Protein AF-A0A3R7PX24-F1 (afdb_monomer)

Sequence (94 aa):
MIGNGAIYHNSGSSVAAPPTSNVINKRMYAMVPIVIEQTGRGERAYDIFSRLLKERIICIMGPIDDNIASLVIAQLLFLQSENTKKPIHMYINR

Nearest PDB structures (foldseek):
  3q7h-assembly1_G  TM=9.301E-01  e=3.806E-07  Coxiella burnetii RSA 331
  5dkp-assembly2_k  TM=9.626E-01  e=8.011E-07  Neisseria meningitidis MC58
  7dfu-assembly1_F  TM=9.422E-01  e=1.202E-06  Xanthomonas oryzae
  8r05-assembly1_J  TM=8.983E-01  e=3.797E-06  Photorhabdus laumondii
  7fep-assembly1_A  TM=9.673E-01  e=1.048E-05  Bacillus subtilis

Organism: Penaeus vannamei (NCBI:txid6689)

Mean predicted aligned error: 13.93 Å

Solvent-accessible surface area (backbone atoms only — not comparable to full-atom values): 6355 Å² total; per-residue (Å²): 140,82,81,92,78,91,76,85,82,77,75,84,72,83,74,75,71,81,81,81,84,75,82,86,77,77,58,94,69,75,76,68,55,73,45,78,43,84,48,103,89,46,78,46,80,32,43,54,64,60,53,36,42,76,74,34,36,46,81,46,73,54,84,84,47,74,66,56,50,51,51,51,51,51,52,52,53,52,51,40,72,78,37,80,84,60,80,73,48,75,49,80,46,120

Foldseek 3Di:
DDDDDDDPPPPDDPPPDDPDDDPPPPPPPVCQDWDWDQDPVGIDIDRPQRVVLVVLEAEAEDDDDPVSVVVVVVSVVVVCVVPVPDDHHYHYDD

Radius of gyration: 27.06 Å; Cα contacts (8 Å, |Δi|>4): 65; chains: 1; bounding box: 84×27×56 Å

InterPro domains:
  IPR001907 ATP-dependent Clp protease proteolytic subunit [PR00127] (47-62)
  IPR001907 ATP-dependent Clp protease proteolytic subunit [PR00127] (87-94)
  IPR023562 Clp protease proteolytic subunit /Translocation-enhancing protein TepA [PF00574] (41-93)
  IPR023562 Clp protease proteolytic subunit /Translocation-enhancing protein TepA [PTHR10381] (11-93)
  IPR029045 ClpP/crotonase-like domain superfamily [SSF52096] (31-93)

pLDDT: mean 79.81, std 22.32, range [36.88, 98.62]

Structure (mmCIF, N/CA/C/O backbone):
data_AF-A0A3R7PX24-F1
#
_entry.id   AF-A0A3R7PX24-F1
#
loop_
_atom_site.group_PDB
_atom_site.id
_atom_site.type_symbol
_atom_site.label_atom_id
_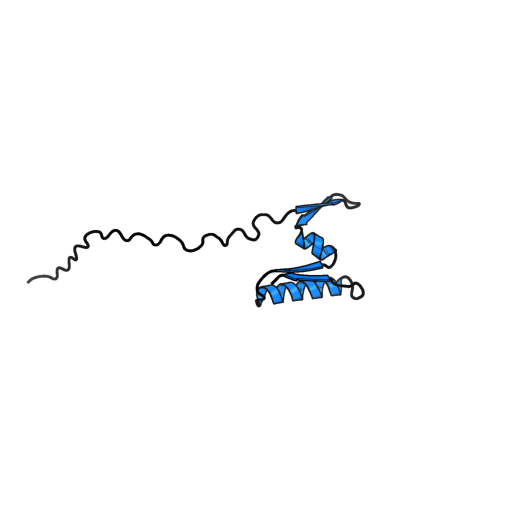atom_site.label_alt_id
_atom_site.label_comp_id
_atom_site.label_asym_id
_atom_site.label_entity_id
_atom_site.label_seq_id
_atom_site.pdbx_PDB_ins_code
_atom_site.Cartn_x
_atom_site.Cartn_y
_atom_site.Cartn_z
_atom_site.occupancy
_atom_site.B_iso_or_equiv
_atom_site.auth_seq_id
_atom_site.auth_comp_id
_atom_site.auth_asym_id
_atom_site.auth_atom_id
_atom_site.pdbx_PDB_model_num
ATOM 1 N N . MET A 1 1 ? 71.502 -1.468 -35.083 1.00 39.47 1 MET A N 1
ATOM 2 C CA . MET A 1 1 ? 71.237 -0.080 -35.526 1.00 39.47 1 MET A CA 1
ATOM 3 C C . MET A 1 1 ? 70.195 -0.207 -36.630 1.00 39.47 1 MET A C 1
ATOM 5 O O . MET A 1 1 ? 70.518 -0.864 -37.600 1.00 39.47 1 MET A O 1
ATOM 9 N N . ILE A 1 2 ? 68.932 0.218 -36.575 1.00 38.00 2 ILE A N 1
ATOM 10 C CA . ILE A 1 2 ? 68.147 1.227 -35.831 1.00 38.00 2 ILE A CA 1
ATOM 11 C C . ILE A 1 2 ? 66.678 0.766 -36.085 1.00 38.00 2 ILE A C 1
ATOM 13 O O . ILE A 1 2 ? 66.381 0.388 -37.211 1.00 38.00 2 ILE A O 1
ATOM 17 N N . GLY A 1 3 ? 65.802 0.520 -35.106 1.00 37.66 3 GLY A N 1
ATOM 18 C CA . GLY A 1 3 ? 64.956 1.529 -34.454 1.00 37.66 3 GLY A CA 1
ATOM 19 C C . GLY A 1 3 ? 63.509 1.505 -34.994 1.00 37.66 3 GLY A C 1
ATOM 20 O O . GLY A 1 3 ? 63.246 2.057 -36.055 1.00 37.66 3 GLY A O 1
ATOM 21 N N . ASN A 1 4 ? 62.585 0.872 -34.256 1.00 39.16 4 ASN A N 1
ATOM 22 C CA . ASN A 1 4 ? 61.130 0.921 -34.473 1.00 39.16 4 ASN A CA 1
ATOM 23 C C . ASN A 1 4 ? 60.606 2.369 -34.463 1.00 39.16 4 ASN A C 1
ATOM 25 O O . ASN A 1 4 ? 60.934 3.130 -33.554 1.00 39.16 4 ASN A O 1
ATOM 29 N N . GLY A 1 5 ? 59.715 2.709 -35.398 1.00 40.03 5 GLY A N 1
ATOM 30 C CA . GLY A 1 5 ? 59.021 3.997 -35.440 1.00 40.03 5 GLY A CA 1
ATOM 31 C C . GLY A 1 5 ? 57.615 3.858 -36.012 1.00 40.03 5 GLY A C 1
ATOM 32 O O . GLY A 1 5 ? 57.382 4.166 -37.175 1.00 40.03 5 GLY A O 1
ATOM 33 N N . ALA A 1 6 ? 56.677 3.379 -35.195 1.00 45.84 6 ALA A N 1
ATOM 34 C CA . ALA A 1 6 ? 55.254 3.529 -35.465 1.00 45.84 6 ALA A CA 1
ATOM 35 C C . ALA A 1 6 ? 54.859 4.985 -35.183 1.00 45.84 6 ALA A C 1
ATOM 37 O O . ALA A 1 6 ? 54.923 5.425 -34.038 1.00 45.84 6 ALA A O 1
ATOM 38 N N . ILE A 1 7 ? 54.438 5.722 -36.210 1.00 41.12 7 ILE A N 1
ATOM 39 C CA . ILE A 1 7 ? 53.699 6.977 -36.041 1.00 41.12 7 ILE A CA 1
ATOM 40 C C . ILE A 1 7 ? 52.509 6.930 -36.999 1.00 41.12 7 ILE A C 1
ATOM 42 O O . ILE A 1 7 ? 52.607 7.293 -38.168 1.00 41.12 7 ILE A O 1
ATOM 46 N N . TYR A 1 8 ? 51.371 6.457 -36.491 1.00 36.88 8 TYR A N 1
ATOM 47 C CA . TYR A 1 8 ? 50.081 6.678 -37.129 1.00 36.88 8 TYR A CA 1
ATOM 48 C C . TYR A 1 8 ? 49.707 8.152 -36.930 1.00 36.88 8 TYR A C 1
ATOM 50 O O . TYR A 1 8 ? 49.357 8.571 -35.828 1.00 36.88 8 TYR A O 1
ATOM 58 N N . HIS A 1 9 ? 49.797 8.949 -37.994 1.00 39.56 9 HIS A N 1
ATOM 59 C CA . HIS A 1 9 ? 49.109 10.236 -38.076 1.00 39.56 9 HIS A CA 1
ATOM 60 C C . HIS A 1 9 ? 47.606 9.953 -38.208 1.00 39.56 9 HIS A C 1
ATOM 62 O O . HIS A 1 9 ? 47.120 9.644 -39.293 1.00 39.56 9 HIS A O 1
ATOM 68 N N . ASN A 1 10 ? 46.864 10.017 -37.102 1.00 39.41 10 ASN A N 1
ATOM 69 C CA . ASN A 1 10 ? 45.405 10.044 -37.150 1.00 39.41 10 ASN A CA 1
ATOM 70 C C . ASN A 1 10 ? 44.974 11.487 -37.449 1.00 39.41 10 ASN A C 1
ATOM 72 O O . ASN A 1 10 ? 44.857 12.314 -36.544 1.00 39.41 10 ASN A O 1
ATOM 76 N N . SER A 1 11 ? 44.810 11.810 -38.732 1.00 45.12 11 SER A N 1
ATOM 77 C CA . SER A 1 11 ? 44.141 13.035 -39.162 1.00 45.12 11 SER A CA 1
ATOM 78 C C . SER A 1 11 ? 42.713 13.014 -38.627 1.00 45.12 11 SER A C 1
ATOM 80 O O . SER A 1 11 ? 41.932 12.129 -38.980 1.00 45.12 11 SER A O 1
ATOM 82 N N . GLY A 1 12 ? 42.415 13.980 -37.754 1.00 46.56 12 GLY A N 1
ATOM 83 C CA . GLY A 1 12 ? 41.154 14.138 -37.040 1.00 46.56 12 GLY A CA 1
ATOM 84 C C . GLY A 1 12 ? 39.937 13.912 -37.926 1.00 46.56 12 GLY A C 1
ATOM 85 O O . GLY A 1 12 ? 39.494 14.801 -38.646 1.00 46.56 12 GLY A O 1
ATOM 86 N N . SER A 1 13 ? 39.380 12.711 -37.826 1.00 43.59 13 SER A N 1
ATOM 87 C CA . SER A 1 13 ? 38.028 12.422 -38.269 1.00 43.59 13 SER A CA 1
ATOM 88 C C . SER A 1 13 ? 37.107 12.925 -37.168 1.00 43.59 13 SER A C 1
ATOM 90 O O . SER A 1 13 ? 37.140 12.412 -36.049 1.00 43.59 13 SER A O 1
ATOM 92 N N . SER A 1 14 ? 36.327 13.967 -37.457 1.00 50.16 14 SER A N 1
ATOM 93 C CA . SER A 1 14 ? 35.235 14.405 -36.594 1.00 50.16 14 SER A CA 1
ATOM 94 C C . SER A 1 14 ? 34.229 13.260 -36.481 1.00 50.16 14 SER A C 1
ATOM 96 O O . SER A 1 14 ? 33.32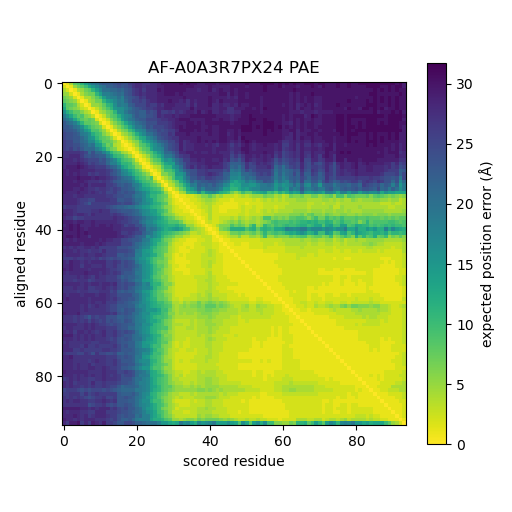9 13.114 -37.309 1.00 50.16 14 SER A O 1
ATOM 98 N N . VAL A 1 15 ? 34.400 12.413 -35.472 1.00 49.94 15 VAL A N 1
ATOM 99 C CA . VAL A 1 15 ? 33.368 11.471 -35.057 1.00 49.94 15 VAL A CA 1
ATOM 100 C C . VAL A 1 15 ? 32.253 12.323 -34.471 1.00 49.94 15 VAL A C 1
ATOM 102 O O . VAL A 1 15 ? 32.317 12.759 -33.323 1.00 49.94 15 VAL A O 1
ATOM 105 N N . ALA A 1 16 ? 31.260 12.635 -35.303 1.00 57.16 16 ALA A N 1
ATOM 106 C CA . ALA A 1 16 ? 29.985 13.135 -34.832 1.00 57.16 16 ALA A CA 1
ATOM 107 C C . ALA A 1 16 ? 29.457 12.103 -33.829 1.00 57.16 16 ALA A C 1
ATOM 109 O O . ALA A 1 16 ? 29.153 10.968 -34.199 1.00 57.16 16 ALA A O 1
ATOM 110 N N . ALA A 1 17 ? 29.429 12.473 -32.548 1.00 55.47 17 ALA A N 1
ATOM 111 C CA . ALA A 1 17 ? 28.795 11.657 -31.529 1.00 55.47 17 ALA A CA 1
ATOM 112 C C . ALA A 1 17 ? 27.340 11.406 -31.964 1.00 55.47 17 ALA A C 1
ATOM 114 O O . ALA A 1 17 ? 26.682 12.358 -32.400 1.00 55.47 17 ALA A O 1
ATOM 115 N N . PRO A 1 18 ? 26.826 10.166 -31.884 1.00 54.59 18 PRO A N 1
ATOM 116 C CA . PRO A 1 18 ? 25.431 9.915 -32.208 1.00 54.59 18 PRO A CA 1
ATOM 117 C C . PRO A 1 18 ? 24.571 10.795 -31.293 1.00 54.59 18 PRO A C 1
ATOM 119 O O . PRO A 1 18 ? 24.721 10.721 -30.067 1.00 54.59 18 PRO A O 1
ATOM 122 N N . PRO A 1 19 ? 23.688 11.654 -31.832 1.00 58.75 19 PRO A N 1
ATOM 123 C CA . PRO A 1 19 ? 22.726 12.304 -30.982 1.00 58.75 19 PRO A CA 1
ATOM 124 C C . PRO A 1 19 ? 21.752 11.218 -30.524 1.00 58.75 19 PRO A C 1
ATOM 126 O O . PRO A 1 19 ? 21.288 10.397 -31.311 1.00 58.75 19 PRO A O 1
ATOM 129 N N . THR A 1 20 ? 21.416 11.270 -29.242 1.00 59.25 20 THR A N 1
ATOM 130 C CA . THR A 1 20 ? 20.258 10.615 -28.625 1.00 59.25 20 THR A CA 1
ATOM 131 C C . THR A 1 20 ? 20.364 9.114 -28.330 1.00 59.25 20 THR A C 1
ATOM 133 O O . THR A 1 20 ? 20.045 8.248 -29.133 1.00 59.25 20 THR A O 1
ATOM 136 N N . SER A 1 21 ? 20.618 8.815 -27.056 1.00 51.19 21 SER A N 1
ATOM 137 C CA . SER A 1 21 ? 19.931 7.712 -26.387 1.00 51.19 21 SER A CA 1
ATOM 138 C C . SER A 1 21 ? 19.499 8.159 -24.988 1.00 51.19 21 SER A C 1
ATOM 140 O O . SER A 1 21 ? 20.272 8.147 -24.036 1.00 51.19 21 SER A O 1
ATOM 142 N N . ASN A 1 22 ? 18.246 8.608 -24.910 1.00 56.41 22 ASN A N 1
ATOM 143 C CA . ASN A 1 22 ? 17.371 8.552 -23.739 1.00 56.41 22 ASN A CA 1
ATOM 144 C C . ASN A 1 22 ? 17.940 8.989 -22.379 1.00 56.41 22 ASN A C 1
ATOM 146 O O . ASN A 1 22 ? 18.087 8.190 -21.461 1.00 56.41 22 ASN A O 1
ATOM 150 N N . VAL A 1 23 ? 18.053 10.305 -22.176 1.00 53.16 23 VAL A N 1
ATOM 151 C CA . VAL A 1 23 ? 17.962 10.888 -20.818 1.00 53.16 23 VAL A CA 1
ATOM 152 C C . VAL A 1 23 ? 16.491 10.958 -20.338 1.00 53.16 23 VAL A C 1
ATOM 154 O O . VAL A 1 23 ? 16.203 11.321 -19.198 1.00 53.16 23 VAL A O 1
ATOM 157 N N . ILE A 1 24 ? 15.522 10.535 -21.160 1.00 54.00 24 ILE A N 1
ATOM 158 C CA . ILE A 1 24 ? 14.087 10.525 -20.827 1.00 54.00 24 ILE A CA 1
ATOM 159 C C . ILE A 1 24 ? 13.690 9.219 -20.123 1.00 54.00 24 ILE A C 1
ATOM 161 O O . ILE A 1 24 ? 12.781 8.518 -20.546 1.00 54.00 24 ILE A O 1
ATOM 165 N N . ASN A 1 25 ? 14.365 8.871 -19.028 1.00 54.25 25 ASN A N 1
ATOM 166 C CA . ASN A 1 25 ? 13.791 7.905 -18.082 1.00 54.25 25 ASN A CA 1
ATOM 167 C C . ASN A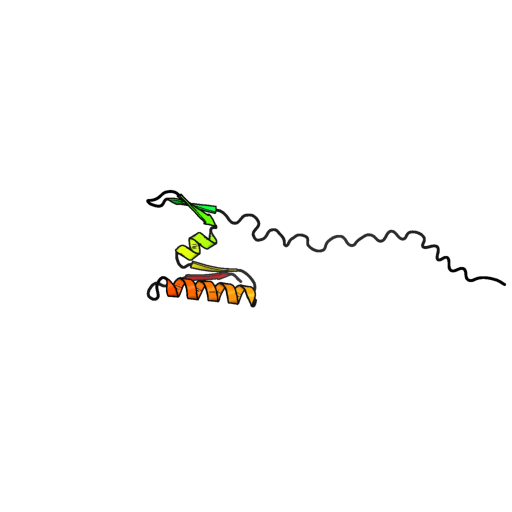 1 25 ? 14.086 8.233 -16.613 1.00 54.25 25 ASN A C 1
ATOM 169 O O . ASN A 1 25 ? 14.116 7.362 -15.753 1.00 54.25 25 ASN A O 1
ATOM 173 N N . LYS A 1 26 ? 14.287 9.522 -16.306 1.00 47.41 26 LYS A N 1
ATOM 174 C CA . LYS A 1 26 ? 14.487 10.010 -14.930 1.00 47.41 26 LYS A CA 1
ATOM 175 C C . LYS A 1 26 ? 13.382 10.960 -14.446 1.00 47.41 26 LYS A C 1
ATOM 177 O O . LYS A 1 26 ? 13.612 11.773 -13.559 1.00 47.41 26 LYS A O 1
ATOM 182 N N . ARG A 1 27 ? 12.179 10.901 -15.035 1.00 52.88 27 ARG A N 1
ATOM 183 C CA . ARG A 1 27 ? 11.057 11.788 -14.653 1.00 52.88 27 ARG A CA 1
ATOM 184 C C . ARG A 1 27 ? 9.734 11.104 -14.303 1.00 52.88 27 ARG A C 1
ATOM 186 O O . ARG A 1 27 ? 8.824 11.815 -13.900 1.00 52.88 27 ARG A O 1
ATOM 193 N N . MET A 1 28 ? 9.613 9.777 -14.374 1.00 54.97 28 MET A N 1
ATOM 194 C CA . MET A 1 28 ? 8.313 9.115 -14.147 1.00 54.97 28 MET A CA 1
ATOM 195 C C . MET A 1 28 ? 7.761 9.278 -12.714 1.00 54.97 28 MET A C 1
ATOM 197 O O . MET A 1 28 ? 6.553 9.223 -12.532 1.00 54.97 28 MET A O 1
ATOM 201 N N . TYR A 1 29 ? 8.609 9.589 -11.723 1.00 56.84 29 TYR A N 1
ATOM 202 C CA . TYR A 1 29 ? 8.197 9.840 -10.329 1.00 56.84 29 TYR A CA 1
ATOM 203 C C . TYR A 1 29 ? 8.634 11.207 -9.773 1.00 56.84 29 TYR A C 1
ATOM 205 O O . TYR A 1 29 ? 8.576 11.436 -8.569 1.00 56.84 29 TYR A O 1
ATOM 213 N N . ALA A 1 30 ? 9.098 12.137 -10.616 1.00 55.34 30 ALA A N 1
ATOM 214 C CA . ALA A 1 30 ? 9.760 13.359 -10.139 1.00 55.34 30 ALA A CA 1
ATOM 215 C C . ALA A 1 30 ? 8.828 14.385 -9.455 1.00 55.34 30 ALA A C 1
ATOM 217 O O . ALA A 1 30 ? 9.320 15.352 -8.884 1.00 55.34 30 ALA A O 1
ATOM 218 N N . MET A 1 31 ? 7.509 14.177 -9.468 1.00 66.81 31 MET A N 1
ATOM 219 C CA . MET A 1 31 ? 6.544 14.952 -8.682 1.00 66.81 31 MET A CA 1
ATOM 220 C C . MET A 1 31 ? 5.379 14.049 -8.277 1.00 66.81 31 MET A C 1
ATOM 222 O O . MET A 1 31 ? 4.300 14.125 -8.857 1.00 66.81 31 MET A O 1
ATOM 226 N N . VAL A 1 32 ? 5.594 13.154 -7.310 1.00 84.06 32 VAL A N 1
ATOM 227 C CA . VAL A 1 32 ? 4.459 12.489 -6.655 1.00 84.06 32 VAL A CA 1
ATOM 228 C C . VAL A 1 32 ? 3.783 13.530 -5.752 1.00 84.06 32 VAL A C 1
ATOM 230 O O . VAL A 1 32 ? 4.453 14.061 -4.862 1.00 84.06 32 VAL A O 1
ATOM 233 N N . PRO A 1 33 ? 2.500 13.877 -5.974 1.00 90.75 33 PRO A N 1
ATOM 234 C CA . PRO A 1 33 ? 1.822 14.881 -5.166 1.00 90.75 33 PRO A CA 1
ATOM 235 C C . PRO A 1 33 ? 1.771 14.476 -3.696 1.00 90.75 33 PRO A C 1
ATOM 237 O O . PRO A 1 33 ? 1.562 13.304 -3.371 1.00 90.75 33 PRO A O 1
ATOM 240 N N . ILE A 1 34 ? 1.917 15.469 -2.824 1.00 94.31 34 ILE A N 1
ATOM 241 C CA . ILE A 1 34 ? 1.745 15.307 -1.384 1.00 94.31 34 ILE A CA 1
ATOM 242 C C . ILE A 1 34 ? 0.325 15.718 -1.002 1.00 94.31 34 ILE A C 1
ATOM 244 O O . ILE A 1 34 ? -0.164 16.769 -1.413 1.00 94.31 34 ILE A O 1
ATOM 248 N N . VAL A 1 35 ? -0.324 14.889 -0.192 1.00 93.75 35 VAL A N 1
ATOM 249 C CA . VAL A 1 35 ? -1.640 15.127 0.397 1.00 93.75 35 VAL A CA 1
ATOM 250 C C . VAL A 1 35 ? -1.474 15.361 1.892 1.00 93.75 35 VAL A C 1
ATOM 252 O O . VAL A 1 35 ? -0.826 14.572 2.582 1.00 93.75 35 VAL A O 1
ATOM 255 N N . ILE A 1 36 ? -2.086 16.433 2.390 1.00 93.31 36 ILE A N 1
ATOM 256 C CA . ILE A 1 36 ? -2.126 16.767 3.815 1.00 93.31 36 ILE A CA 1
ATOM 257 C C . ILE A 1 36 ? -3.462 16.279 4.381 1.00 93.31 36 ILE A C 1
ATOM 259 O O . ILE A 1 36 ? -4.529 16.666 3.909 1.00 93.31 36 ILE A O 1
ATOM 263 N N . GLU A 1 37 ? -3.403 15.406 5.382 1.00 91.44 37 GLU A N 1
ATOM 264 C CA . GLU A 1 37 ? -4.561 14.903 6.118 1.00 91.44 37 GLU A CA 1
ATOM 265 C C . GLU A 1 37 ? -4.600 15.547 7.506 1.00 91.44 37 GLU A C 1
ATOM 267 O O . GLU A 1 37 ? -3.645 15.438 8.280 1.00 91.44 37 GLU A O 1
ATOM 272 N N . GLN A 1 38 ? -5.719 16.188 7.842 1.00 89.94 38 GLN A N 1
ATOM 273 C CA . GLN A 1 38 ? -5.963 16.673 9.196 1.00 89.94 38 GLN A CA 1
ATOM 274 C C . GLN A 1 38 ? -6.433 15.515 10.078 1.00 89.94 38 GLN A C 1
ATOM 276 O O . GLN A 1 38 ? -7.418 14.838 9.789 1.00 89.94 38 GLN A O 1
ATOM 281 N N . THR A 1 39 ? -5.726 15.292 11.176 1.00 85.06 39 THR A N 1
ATOM 282 C CA . THR A 1 39 ? -6.075 14.319 12.211 1.00 85.06 39 THR A CA 1
ATOM 283 C C . THR A 1 39 ? -6.407 15.055 13.505 1.00 85.06 39 THR A C 1
ATOM 285 O O . THR A 1 39 ? -5.994 16.196 13.707 1.00 85.06 39 THR A O 1
ATOM 288 N N . GLY A 1 40 ? -7.081 14.389 14.445 1.00 85.06 40 GLY A N 1
ATOM 289 C CA . GLY A 1 40 ? -7.372 14.976 15.761 1.00 85.06 40 GLY A CA 1
ATOM 290 C C . GLY A 1 40 ? -6.134 15.372 16.586 1.00 85.06 40 GLY A C 1
ATOM 291 O O . GLY A 1 40 ? -6.285 15.986 17.635 1.00 85.06 40 GLY A O 1
ATOM 292 N N . ARG A 1 41 ? -4.915 15.024 16.142 1.00 86.62 41 ARG A N 1
ATOM 293 C CA . ARG A 1 41 ? -3.637 15.390 16.779 1.00 86.62 41 ARG A CA 1
ATOM 294 C C . ARG A 1 41 ? -2.766 16.319 15.918 1.00 86.62 41 ARG A C 1
ATOM 296 O O . ARG A 1 41 ? -1.605 16.519 16.260 1.00 86.62 41 ARG A O 1
ATOM 303 N N . GLY A 1 42 ? -3.295 16.861 14.818 1.00 91.00 42 GLY A N 1
ATOM 304 C CA . GLY A 1 42 ? -2.566 17.733 13.889 1.00 91.00 42 GLY A CA 1
ATOM 305 C C . GLY A 1 42 ? -2.538 17.203 12.455 1.00 91.00 42 GLY A C 1
ATOM 306 O O . GLY A 1 42 ? -3.332 16.339 12.084 1.00 91.00 42 GLY A O 1
ATOM 307 N N . GLU A 1 43 ? -1.625 17.717 11.637 1.00 93.19 43 GLU A N 1
ATOM 308 C CA . GLU A 1 43 ? -1.533 17.392 10.211 1.00 93.19 43 GLU A CA 1
ATOM 309 C C . GLU A 1 43 ? -0.529 16.270 9.935 1.00 93.19 43 GLU A C 1
ATOM 311 O O . GLU A 1 43 ? 0.535 16.189 10.553 1.00 93.19 43 GLU A O 1
ATOM 316 N N . ARG A 1 44 ? -0.854 15.402 8.974 1.00 92.94 44 ARG A N 1
ATOM 317 C CA . ARG A 1 44 ? 0.061 14.379 8.469 1.00 92.94 44 ARG A CA 1
ATOM 318 C C . ARG A 1 44 ? 0.129 14.435 6.951 1.00 92.94 44 ARG A C 1
ATOM 320 O O . ARG A 1 44 ? -0.896 14.399 6.278 1.00 92.94 44 ARG A O 1
ATOM 327 N N . ALA A 1 45 ? 1.347 14.508 6.429 1.00 93.19 45 ALA A N 1
ATOM 328 C CA . ALA A 1 45 ? 1.613 14.506 5.000 1.00 93.19 45 ALA A CA 1
ATOM 329 C C . ALA A 1 45 ? 1.889 13.082 4.499 1.00 93.19 45 ALA A C 1
ATOM 331 O O . ALA A 1 45 ? 2.621 12.323 5.138 1.00 93.19 45 ALA A O 1
ATOM 332 N N . TYR A 1 46 ? 1.327 12.742 3.344 1.00 93.69 46 TYR A N 1
ATOM 333 C CA . TYR A 1 46 ? 1.573 11.494 2.625 1.00 93.69 46 TYR A CA 1
ATOM 334 C C . TYR A 1 46 ? 1.816 11.810 1.159 1.00 93.69 46 TYR A C 1
ATOM 336 O O . TYR A 1 46 ? 1.197 12.727 0.627 1.00 93.69 46 TYR A O 1
ATOM 344 N N . ASP A 1 47 ? 2.632 11.021 0.471 1.00 94.69 47 ASP A N 1
ATOM 345 C CA . ASP A 1 47 ? 2.492 10.959 -0.979 1.00 94.69 47 ASP A CA 1
ATO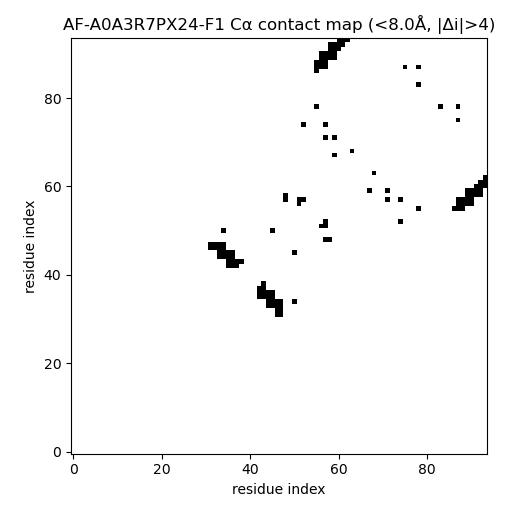M 346 C C . ASP A 1 47 ? 1.133 10.329 -1.350 1.00 94.69 47 ASP A C 1
ATOM 348 O O . ASP A 1 47 ? 0.506 9.625 -0.546 1.00 94.69 47 ASP A O 1
ATOM 352 N N . ILE A 1 48 ? 0.650 10.601 -2.563 1.00 95.12 48 ILE A N 1
ATOM 353 C CA . ILE A 1 48 ? -0.676 10.139 -2.986 1.00 95.12 48 ILE A CA 1
ATOM 354 C C . ILE A 1 48 ? -0.830 8.609 -2.926 1.00 95.12 48 ILE A C 1
ATOM 356 O O . ILE A 1 48 ? -1.900 8.131 -2.554 1.00 95.12 48 ILE A O 1
ATOM 360 N N . PHE A 1 49 ? 0.215 7.826 -3.216 1.00 95.19 49 PHE A N 1
ATOM 361 C CA . PHE A 1 49 ? 0.137 6.362 -3.173 1.00 95.19 49 PHE A CA 1
ATOM 362 C C . PHE A 1 49 ? 0.067 5.853 -1.738 1.00 95.19 49 PHE A C 1
ATOM 364 O O . PHE A 1 49 ? -0.754 4.990 -1.436 1.00 95.19 49 PHE A O 1
ATOM 371 N N . SER A 1 50 ? 0.840 6.442 -0.828 1.00 95.62 50 SER A N 1
ATOM 372 C CA . SER A 1 50 ? 0.741 6.164 0.607 1.00 95.62 50 SER A CA 1
ATOM 373 C C . SER A 1 50 ? -0.648 6.504 1.159 1.00 95.62 50 SER A C 1
ATOM 375 O O . SER A 1 50 ? -1.209 5.743 1.952 1.00 95.62 50 SER A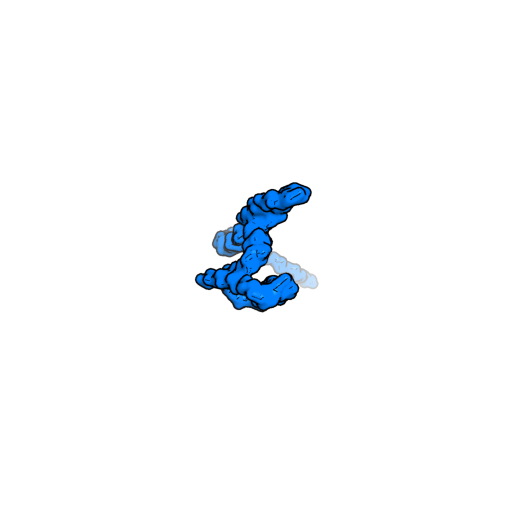 O 1
ATOM 377 N N . ARG A 1 51 ? -1.254 7.614 0.708 1.00 95.75 51 ARG A N 1
ATOM 378 C CA . ARG A 1 51 ? -2.625 7.990 1.093 1.00 95.75 51 ARG A CA 1
ATOM 379 C C . ARG A 1 51 ? -3.661 6.986 0.581 1.00 95.75 51 ARG A C 1
ATOM 381 O O . ARG A 1 51 ? -4.599 6.687 1.320 1.00 95.75 51 ARG A O 1
ATOM 388 N N . LEU A 1 52 ? -3.498 6.478 -0.641 1.00 97.44 52 LEU A N 1
ATOM 389 C CA . LEU A 1 52 ? -4.365 5.455 -1.236 1.00 97.44 52 LEU A CA 1
ATOM 390 C C . LEU A 1 52 ? -4.192 4.089 -0.561 1.00 97.44 52 LEU A C 1
ATOM 392 O O . LEU A 1 52 ? -5.185 3.425 -0.264 1.00 97.44 52 LEU A O 1
ATOM 396 N N . LEU A 1 53 ? -2.961 3.699 -0.225 1.00 97.88 53 LEU A N 1
ATOM 397 C CA . LEU A 1 53 ? -2.692 2.455 0.494 1.00 97.88 53 LEU A CA 1
ATOM 398 C C . LEU A 1 53 ? -3.377 2.448 1.867 1.00 97.88 53 LEU A C 1
ATOM 400 O O . LEU A 1 53 ? -3.920 1.424 2.274 1.00 97.88 53 LEU A O 1
ATOM 404 N N . LYS A 1 54 ? -3.454 3.600 2.548 1.00 95.62 54 LYS A N 1
ATOM 405 C CA . LYS A 1 54 ? -4.236 3.754 3.788 1.00 95.62 54 LYS A CA 1
ATOM 406 C C . LYS A 1 54 ? -5.733 3.453 3.593 1.00 95.62 54 LYS A C 1
ATOM 408 O O . LYS A 1 54 ? -6.356 2.890 4.487 1.00 95.62 54 LYS A O 1
ATOM 413 N N . GLU A 1 55 ? -6.290 3.755 2.417 1.00 97.25 55 GLU A N 1
ATOM 414 C CA . GLU A 1 55 ? -7.657 3.366 2.010 1.00 97.25 55 GLU A CA 1
ATOM 415 C C . GLU A 1 55 ? -7.734 1.945 1.430 1.00 97.25 55 GLU A C 1
ATOM 417 O O . GLU A 1 55 ? -8.760 1.544 0.882 1.00 97.25 55 GLU A O 1
ATOM 422 N N . ARG A 1 56 ? -6.665 1.151 1.573 1.00 98.19 56 ARG A N 1
ATOM 423 C CA . ARG A 1 56 ? -6.553 -0.231 1.083 1.00 98.19 56 ARG A CA 1
ATOM 424 C C . ARG A 1 56 ? -6.610 -0.335 -0.442 1.00 98.19 56 ARG A C 1
ATOM 426 O O . ARG A 1 56 ? -7.146 -1.306 -0.982 1.00 98.19 56 ARG A O 1
ATOM 433 N N . ILE A 1 57 ? -6.052 0.662 -1.126 1.00 98.44 57 ILE A N 1
ATOM 434 C CA . ILE A 1 57 ? -5.939 0.712 -2.584 1.00 98.44 57 ILE A CA 1
ATOM 435 C C . ILE A 1 57 ? -4.484 0.449 -2.990 1.00 98.44 57 ILE A C 1
ATOM 437 O O . ILE A 1 57 ? -3.580 1.171 -2.574 1.00 98.44 57 ILE A O 1
ATOM 441 N N . ILE A 1 58 ? -4.270 -0.566 -3.828 1.00 98.12 58 ILE A N 1
ATOM 442 C CA . ILE A 1 58 ? -2.979 -0.895 -4.447 1.00 98.12 58 ILE A CA 1
ATOM 443 C C . ILE A 1 58 ? -3.044 -0.541 -5.934 1.00 98.12 58 ILE A C 1
ATOM 445 O O . ILE A 1 58 ? -3.940 -0.999 -6.648 1.00 98.12 58 ILE A O 1
ATOM 449 N N . CYS A 1 59 ? -2.080 0.249 -6.406 1.00 97.00 59 CYS A N 1
ATOM 450 C CA . CYS A 1 59 ? -1.948 0.624 -7.812 1.00 97.00 59 CYS A CA 1
ATOM 451 C C . CYS A 1 59 ? -0.778 -0.132 -8.447 1.00 97.00 59 CYS A C 1
ATOM 453 O O . CYS A 1 59 ? 0.361 0.007 -8.00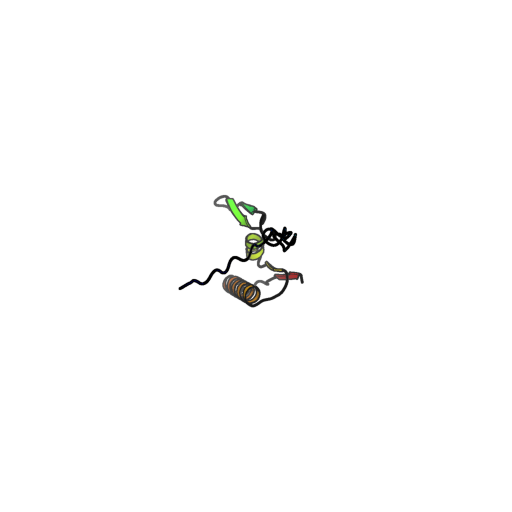5 1.00 97.00 59 CYS A O 1
ATOM 455 N N . ILE A 1 60 ? -1.053 -0.899 -9.502 1.00 95.81 60 ILE A N 1
ATOM 456 C CA . ILE A 1 60 ? -0.044 -1.579 -10.319 1.00 95.81 60 ILE A CA 1
ATOM 457 C C . ILE A 1 60 ? 0.030 -0.854 -11.656 1.00 95.81 60 ILE A C 1
ATOM 459 O O . ILE A 1 60 ? -0.961 -0.766 -12.383 1.00 95.81 60 ILE A O 1
ATOM 463 N N . MET A 1 61 ? 1.204 -0.311 -11.957 1.00 91.81 61 MET A N 1
ATOM 464 C CA . MET A 1 61 ? 1.428 0.551 -13.110 1.00 91.81 61 MET A CA 1
ATOM 465 C C . MET A 1 61 ? 2.597 0.007 -13.929 1.00 91.81 61 MET A C 1
ATOM 467 O O . MET A 1 61 ? 3.706 -0.116 -13.412 1.00 91.81 61 MET A O 1
ATOM 471 N N . GLY A 1 62 ? 2.354 -0.259 -15.212 1.00 89.50 62 GLY A N 1
ATOM 472 C CA . GLY A 1 62 ? 3.386 -0.677 -16.158 1.00 89.50 62 GLY A CA 1
ATOM 473 C C . GLY A 1 62 ? 3.697 -2.182 -16.140 1.00 89.50 62 GLY A C 1
ATOM 474 O O . GLY A 1 62 ? 2.921 -2.982 -15.609 1.00 89.50 62 GLY A O 1
ATOM 475 N N . PRO A 1 63 ? 4.811 -2.593 -16.779 1.00 93.94 63 PRO A N 1
ATOM 476 C CA . PRO A 1 63 ? 5.208 -3.995 -16.879 1.00 93.94 63 PRO A CA 1
ATOM 477 C C . PRO A 1 63 ? 5.434 -4.620 -15.504 1.00 93.94 63 PRO A C 1
ATOM 479 O O . PRO A 1 63 ? 6.020 -3.988 -14.637 1.00 93.94 63 PRO A O 1
ATOM 482 N N . ILE A 1 64 ? 5.011 -5.870 -15.319 1.00 94.88 64 ILE A N 1
ATOM 483 C CA . ILE A 1 64 ? 5.212 -6.592 -14.059 1.00 94.88 64 ILE A CA 1
ATOM 484 C C . ILE A 1 64 ? 6.549 -7.326 -14.132 1.00 94.88 64 ILE A C 1
ATOM 486 O O . ILE A 1 64 ? 6.708 -8.235 -14.947 1.00 94.88 64 ILE A O 1
ATOM 490 N N . ASP A 1 65 ? 7.477 -6.923 -13.271 1.00 95.94 65 ASP A N 1
ATOM 491 C CA . ASP A 1 65 ? 8.736 -7.606 -12.993 1.00 95.94 65 ASP A CA 1
ATOM 492 C C . ASP A 1 65 ? 8.774 -8.101 -11.533 1.00 95.94 65 ASP A C 1
ATOM 494 O O . ASP A 1 65 ? 7.843 -7.871 -10.751 1.00 95.94 65 ASP A O 1
ATOM 498 N N . ASP A 1 66 ? 9.859 -8.778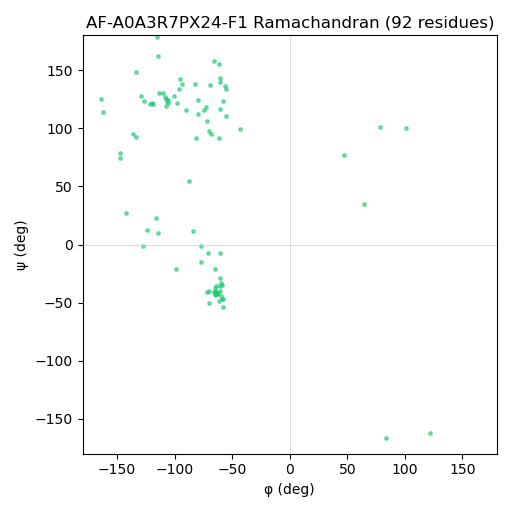 -11.153 1.00 97.44 66 ASP A N 1
ATOM 499 C CA . ASP A 1 66 ? 10.030 -9.328 -9.802 1.00 97.44 66 ASP A CA 1
ATOM 500 C C . ASP A 1 66 ? 10.015 -8.242 -8.711 1.00 97.44 66 ASP A C 1
ATOM 502 O O . ASP A 1 66 ? 9.575 -8.490 -7.583 1.00 97.44 66 ASP A O 1
ATOM 506 N N . ASN A 1 67 ? 10.441 -7.017 -9.041 1.00 95.38 67 ASN A N 1
ATOM 507 C CA . ASN A 1 67 ? 10.436 -5.893 -8.108 1.00 95.38 67 ASN A CA 1
ATOM 508 C C . ASN A 1 67 ? 9.003 -5.441 -7.809 1.00 95.38 67 ASN A C 1
ATOM 510 O O . ASN A 1 67 ? 8.616 -5.335 -6.643 1.00 95.38 67 ASN A O 1
ATOM 514 N N . ILE A 1 68 ? 8.198 -5.213 -8.851 1.00 95.19 68 ILE A N 1
ATOM 515 C CA . ILE A 1 68 ? 6.789 -4.828 -8.711 1.00 95.19 68 ILE A CA 1
ATOM 516 C C . ILE A 1 68 ? 6.004 -5.945 -8.025 1.00 95.19 68 ILE A C 1
ATOM 518 O O . ILE A 1 68 ? 5.231 -5.666 -7.109 1.00 95.19 68 ILE A O 1
ATOM 522 N N . ALA A 1 69 ? 6.243 -7.206 -8.395 1.00 97.38 69 ALA A N 1
ATOM 523 C CA . ALA A 1 69 ? 5.607 -8.350 -7.747 1.00 97.38 69 ALA A CA 1
ATOM 524 C C . ALA A 1 69 ? 5.906 -8.386 -6.238 1.00 97.38 69 ALA A C 1
ATOM 526 O O . ALA A 1 69 ? 4.983 -8.498 -5.429 1.00 97.38 69 ALA A O 1
ATOM 52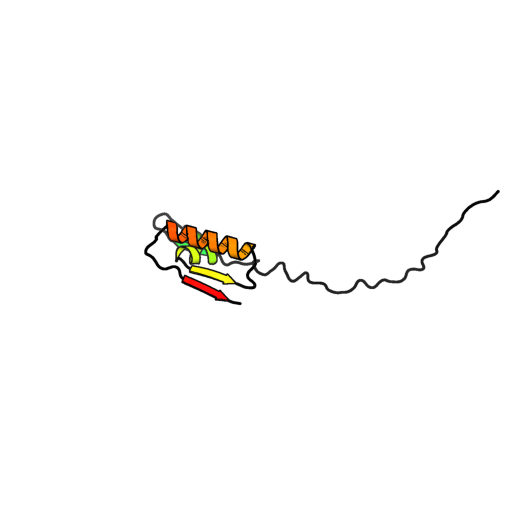7 N N . SER A 1 70 ? 7.172 -8.209 -5.849 1.00 98.12 70 SER A N 1
ATOM 528 C CA . SER A 1 70 ? 7.585 -8.194 -4.440 1.00 98.12 70 SER A CA 1
ATOM 529 C C . SER A 1 70 ? 6.935 -7.052 -3.649 1.00 98.12 70 SER A C 1
ATOM 531 O O . SER A 1 70 ? 6.465 -7.264 -2.529 1.00 98.12 70 SER A O 1
ATOM 533 N N . LEU A 1 71 ? 6.844 -5.851 -4.235 1.00 96.94 71 LEU A N 1
ATOM 534 C CA . LEU A 1 71 ? 6.185 -4.699 -3.606 1.00 96.94 71 LEU A CA 1
ATOM 535 C C . LEU A 1 71 ? 4.682 -4.927 -3.412 1.00 96.94 71 LEU A C 1
ATOM 537 O O . LEU A 1 71 ? 4.151 -4.641 -2.338 1.00 96.94 71 LEU A O 1
ATOM 541 N N . VAL A 1 72 ? 4.000 -5.472 -4.420 1.00 97.75 72 VAL A N 1
ATOM 542 C CA . VAL A 1 72 ? 2.565 -5.780 -4.342 1.00 97.75 72 VAL A CA 1
ATOM 543 C C . VAL A 1 72 ? 2.297 -6.845 -3.278 1.00 97.75 72 VAL A C 1
ATOM 545 O O . VAL A 1 72 ? 1.377 -6.680 -2.479 1.00 97.75 72 VAL A O 1
ATOM 548 N N . ILE A 1 73 ? 3.122 -7.896 -3.199 1.00 98.56 73 ILE A N 1
ATOM 549 C CA . ILE A 1 73 ? 3.010 -8.926 -2.152 1.00 98.56 73 ILE A CA 1
ATOM 550 C C . ILE A 1 73 ? 3.146 -8.297 -0.761 1.00 98.56 73 ILE A C 1
ATOM 552 O O . ILE A 1 73 ? 2.313 -8.552 0.110 1.00 98.56 73 ILE A O 1
ATOM 556 N N . ALA A 1 74 ? 4.148 -7.438 -0.553 1.00 98.62 74 ALA A N 1
ATOM 557 C CA . ALA A 1 74 ? 4.340 -6.757 0.725 1.00 98.62 74 ALA A CA 1
ATOM 558 C C . ALA A 1 74 ? 3.127 -5.888 1.106 1.00 98.62 74 ALA A C 1
ATOM 560 O O . ALA A 1 74 ? 2.661 -5.947 2.245 1.00 98.62 74 ALA A O 1
ATOM 561 N N . GLN A 1 75 ? 2.573 -5.129 0.155 1.00 98.44 75 GLN A N 1
ATOM 562 C CA . GLN A 1 75 ? 1.385 -4.297 0.379 1.00 98.44 75 GLN A CA 1
ATOM 563 C C . GLN A 1 75 ? 0.141 -5.135 0.705 1.00 98.44 75 GLN A C 1
ATOM 565 O O . GLN A 1 75 ? -0.603 -4.788 1.621 1.00 98.44 75 GLN A O 1
ATOM 570 N N . LEU A 1 76 ? -0.071 -6.261 0.015 1.00 98.56 76 LEU A N 1
ATOM 571 C CA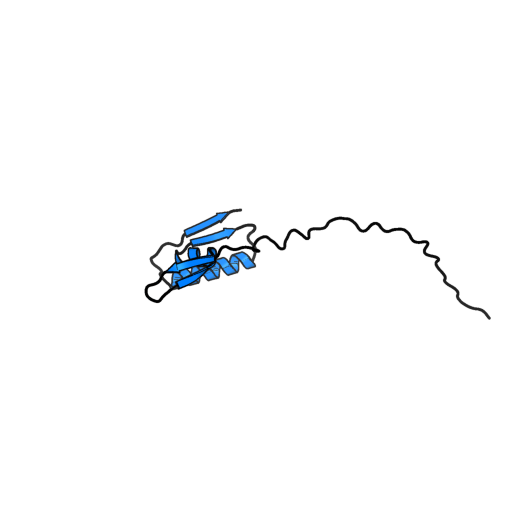 . LEU A 1 76 ? -1.183 -7.177 0.291 1.00 98.56 76 LEU A CA 1
ATOM 572 C C . LEU A 1 76 ? -1.104 -7.757 1.707 1.00 98.56 76 LEU A C 1
ATOM 574 O O . LEU A 1 76 ? -2.087 -7.702 2.447 1.00 98.56 76 LEU A O 1
ATOM 578 N N . LEU A 1 77 ? 0.067 -8.265 2.104 1.00 98.56 77 LEU A N 1
ATOM 579 C CA . LEU A 1 77 ? 0.281 -8.835 3.437 1.00 98.56 77 LEU A CA 1
ATOM 580 C C . LEU A 1 77 ? 0.123 -7.782 4.536 1.00 98.56 77 LEU A C 1
ATOM 582 O O . LEU A 1 77 ? -0.522 -8.046 5.553 1.00 98.56 77 LEU A O 1
ATOM 586 N N . PHE A 1 78 ? 0.644 -6.574 4.309 1.00 98.50 78 PHE A N 1
ATOM 587 C CA . PHE A 1 78 ? 0.462 -5.446 5.217 1.00 98.50 78 PHE A CA 1
ATOM 588 C C . PHE A 1 78 ? -1.029 -5.132 5.426 1.00 98.50 78 PHE A C 1
ATOM 590 O O . PHE A 1 78 ? -1.514 -5.162 6.558 1.00 98.50 78 PHE A O 1
ATOM 597 N N . LEU A 1 79 ? -1.792 -4.930 4.346 1.00 98.50 79 LEU A N 1
ATOM 598 C CA . LEU A 1 79 ? -3.225 -4.627 4.439 1.00 98.50 79 LEU A CA 1
ATOM 599 C C . LEU A 1 79 ? -4.038 -5.772 5.054 1.00 98.50 79 LEU A C 1
ATOM 601 O O . LEU A 1 79 ? -4.999 -5.519 5.789 1.00 98.50 79 LEU A O 1
ATOM 605 N N . GLN A 1 80 ? -3.676 -7.024 4.772 1.00 98.12 80 GLN A N 1
ATOM 606 C CA . GLN A 1 80 ? -4.319 -8.186 5.376 1.00 98.12 80 GLN A CA 1
ATOM 607 C C . GLN A 1 80 ? -4.080 -8.232 6.891 1.00 98.12 80 GLN A C 1
ATOM 609 O O . GLN A 1 80 ? -5.019 -8.518 7.632 1.00 98.12 80 GLN A O 1
ATOM 614 N N . SER A 1 81 ? -2.864 -7.912 7.348 1.00 98.19 81 SER A N 1
ATOM 615 C CA . SER A 1 81 ? -2.524 -7.878 8.777 1.00 98.19 81 SER A CA 1
ATOM 616 C C . SER A 1 81 ? -3.286 -6.792 9.547 1.00 98.19 81 SER A C 1
ATOM 618 O O . SER A 1 81 ? -3.756 -7.049 10.652 1.00 98.19 81 SER A O 1
ATOM 620 N N . GLU A 1 82 ? -3.507 -5.625 8.932 1.00 98.19 82 GLU A N 1
ATOM 621 C CA . GLU A 1 82 ? -4.296 -4.527 9.510 1.00 98.19 82 GLU A CA 1
ATOM 622 C C . GLU A 1 82 ? -5.777 -4.891 9.674 1.00 98.19 82 GLU A C 1
ATOM 624 O O . GLU A 1 82 ? -6.431 -4.530 10.655 1.00 98.19 82 GLU A O 1
ATOM 629 N N . ASN A 1 83 ? -6.348 -5.583 8.685 1.00 97.62 83 ASN A N 1
ATOM 630 C CA . ASN A 1 83 ? -7.725 -6.051 8.757 1.00 97.62 83 ASN A CA 1
ATOM 631 C C . ASN A 1 83 ? -7.992 -7.154 7.728 1.00 97.62 83 ASN A C 1
ATOM 633 O O . ASN A 1 83 ? -8.047 -6.887 6.527 1.00 97.62 83 ASN A O 1
ATOM 637 N N . THR A 1 84 ? -8.256 -8.372 8.197 1.00 97.12 84 THR A N 1
ATOM 638 C CA . THR A 1 84 ? -8.532 -9.535 7.335 1.00 97.12 84 THR A CA 1
ATOM 639 C C . THR A 1 84 ? -9.939 -9.545 6.735 1.00 97.12 84 THR A C 1
ATOM 641 O O . THR A 1 84 ? -10.199 -10.304 5.807 1.00 97.12 84 THR A O 1
ATOM 644 N N . LYS A 1 85 ? -10.861 -8.720 7.251 1.00 97.81 85 LYS A N 1
ATOM 645 C CA . LYS A 1 85 ? -12.271 -8.687 6.825 1.00 97.81 85 LYS A CA 1
ATOM 646 C C . LYS A 1 85 ? -12.577 -7.573 5.829 1.00 97.81 85 LYS A C 1
ATOM 648 O O . LYS A 1 85 ? -13.592 -7.635 5.142 1.00 97.81 85 LYS A O 1
ATOM 653 N N . LYS A 1 86 ? -11.747 -6.527 5.779 1.00 97.62 86 LYS A N 1
ATOM 654 C CA . LYS A 1 86 ? -11.951 -5.402 4.861 1.00 97.62 86 LYS A CA 1
ATOM 655 C C . LYS A 1 86 ? -11.411 -5.738 3.468 1.00 97.62 86 LYS A C 1
ATOM 657 O O . LYS A 1 86 ? -10.294 -6.257 3.375 1.00 97.62 86 LYS A O 1
ATOM 662 N N . PRO A 1 87 ? -12.138 -5.385 2.394 1.00 98.12 87 PRO A N 1
ATOM 663 C CA . PRO A 1 87 ? -11.675 -5.621 1.033 1.00 98.12 87 PRO A CA 1
ATOM 664 C C . PRO A 1 87 ? -10.377 -4.859 0.749 1.00 98.12 87 PRO A C 1
ATOM 666 O O . PRO A 1 87 ? -10.069 -3.855 1.398 1.00 98.12 87 PRO A O 1
ATOM 669 N N . ILE A 1 88 ? -9.614 -5.362 -0.216 1.00 98.56 88 ILE A N 1
ATOM 670 C CA . ILE A 1 88 ? -8.470 -4.672 -0.812 1.00 98.56 88 ILE A CA 1
ATOM 671 C C . ILE A 1 88 ? -8.852 -4.380 -2.259 1.00 98.56 88 ILE A C 1
ATOM 673 O O . ILE A 1 88 ? -9.316 -5.272 -2.970 1.00 98.56 88 ILE A O 1
ATOM 677 N N . HIS A 1 89 ? -8.673 -3.135 -2.686 1.00 98.50 89 HIS A N 1
ATOM 678 C CA . HIS A 1 89 ? -8.959 -2.708 -4.050 1.00 98.50 89 HIS A CA 1
ATOM 679 C C . HIS A 1 89 ? -7.654 -2.635 -4.836 1.00 98.50 89 HIS A C 1
ATOM 681 O O . HIS A 1 89 ? -6.699 -1.995 -4.402 1.00 98.50 89 HIS A O 1
ATOM 687 N N . MET A 1 90 ? -7.610 -3.284 -5.995 1.00 97.94 90 MET A N 1
ATOM 688 C CA . MET A 1 90 ? -6.424 -3.315 -6.845 1.00 97.94 90 MET A CA 1
ATOM 689 C C . MET A 1 90 ? -6.758 -2.698 -8.197 1.00 97.94 90 MET A C 1
ATOM 691 O O . MET A 1 90 ? -7.667 -3.166 -8.881 1.00 97.94 90 MET A O 1
ATOM 695 N N . TYR A 1 91 ? -6.030 -1.650 -8.569 1.00 97.69 91 TYR A N 1
ATOM 696 C CA . TYR A 1 91 ? -6.157 -0.993 -9.866 1.00 97.69 91 TYR A CA 1
ATOM 697 C C . TYR A 1 91 ? -4.933 -1.332 -10.703 1.00 97.69 91 TYR A C 1
ATOM 699 O O . TYR A 1 91 ? -3.800 -1.125 -10.267 1.00 97.69 91 TYR A O 1
ATOM 707 N N . ILE A 1 92 ? -5.169 -1.871 -11.897 1.00 95.75 92 ILE A N 1
ATOM 708 C CA . ILE A 1 92 ? -4.121 -2.378 -12.782 1.00 95.75 92 ILE A CA 1
ATOM 709 C C . ILE A 1 92 ? -4.173 -1.579 -14.079 1.00 95.75 92 ILE A C 1
ATOM 711 O O . ILE A 1 92 ? -5.199 -1.572 -14.758 1.00 95.75 92 ILE A O 1
ATOM 715 N N . ASN A 1 93 ? -3.066 -0.918 -14.412 1.00 89.88 93 ASN A N 1
ATOM 716 C CA . ASN A 1 93 ? -2.879 -0.229 -15.683 1.00 89.88 93 ASN A CA 1
ATOM 717 C C . ASN A 1 93 ? -1.659 -0.808 -16.402 1.00 89.88 93 ASN A C 1
ATOM 719 O O . ASN A 1 93 ? -0.554 -0.786 -15.847 1.00 89.88 93 ASN A O 1
ATOM 723 N N . ARG A 1 94 ? -1.876 -1.327 -17.612 1.00 75.81 94 ARG A N 1
ATOM 724 C CA . ARG A 1 94 ? -0.868 -2.052 -18.383 1.00 75.81 94 ARG A CA 1
ATOM 725 C C . ARG A 1 94 ? -0.474 -1.321 -19.653 1.00 75.81 94 ARG A C 1
ATOM 727 O O . ARG A 1 94 ? -1.391 -0.824 -20.338 1.00 75.81 94 ARG A O 1
#

Secondary structure (DSSP, 8-state):
----------------PPP----TTS-TTTTPPEEEEEETTEEEEEEHHHHHHHTTEEEEESS--HHHHHHHHHHHHHHHHH-SSS--EEEEE-